Protein AF-A0A2S7XLZ7-F1 (afdb_monomer_lite)

Radius of gyration: 20.55 Å; chains: 1; bounding box: 48×41×66 Å

pLDDT: mean 76.26, std 15.25, range [35.31, 93.88]

Organism: NCBI:txid61644

Foldseek 3Di:
DDDDDDPVVDDPLQVVQVVVQVVQCVVVVNPDHDDRCVVVQVVDPQACDDDDDPPNVRNVVSVVVVVCVVPPDDPVQQPDDDPPDRDDPDDDDDDDDDPDDDPDDDDPDPPPPPDDDD

Secondary structure (DSSP, 8-state):
------TTT---HHHHHHHHHHHHHHHTTT------TTTTGGG-SS---S---TT-HHHHHHHHHHHHHHHS--HHHHS--STTS---SSPPP--PPPSS--PPPPP-----------

Structure (mmCIF, N/CA/C/O backbone):
data_AF-A0A2S7XLZ7-F1
#
_entry.id   AF-A0A2S7XLZ7-F1
#
loop_
_atom_site.group_PDB
_atom_site.id
_atom_site.type_symbol
_atom_site.label_atom_id
_atom_site.label_alt_id
_atom_site.label_comp_id
_atom_site.label_asym_id
_atom_site.label_entity_id
_atom_site.label_seq_id
_atom_site.pdbx_PDB_ins_code
_atom_site.Cartn_x
_atom_site.Cartn_y
_atom_site.Cartn_z
_atom_site.occupancy
_atom_site.B_iso_or_equiv
_atom_site.auth_seq_id
_atom_site.auth_comp_id
_atom_site.auth_asym_id
_atom_site.auth_atom_id
_atom_site.pdbx_PDB_model_num
ATOM 1 N N . MET A 1 1 ? -1.362 1.394 7.076 1.00 71.44 1 MET A N 1
ATOM 2 C CA . MET A 1 1 ? -1.251 -0.070 6.870 1.00 71.44 1 MET A CA 1
ATOM 3 C C . MET A 1 1 ? -0.845 -0.323 5.423 1.00 71.44 1 MET A C 1
ATOM 5 O O . MET A 1 1 ? -1.330 0.398 4.562 1.00 71.44 1 MET A O 1
ATOM 9 N N . VAL A 1 2 ? 0.044 -1.286 5.157 1.00 77.94 2 VAL A N 1
ATOM 10 C CA . VAL A 1 2 ? 0.459 -1.674 3.794 1.00 77.94 2 VAL A CA 1
ATOM 11 C C . VAL A 1 2 ? 0.134 -3.149 3.590 1.00 77.94 2 VAL A C 1
ATOM 13 O O . VAL A 1 2 ? 0.522 -3.972 4.415 1.00 77.94 2 VAL A O 1
ATOM 16 N N . ASN A 1 3 ? -0.554 -3.472 2.494 1.00 76.94 3 ASN A N 1
ATOM 17 C CA . ASN A 1 3 ? -1.000 -4.828 2.182 1.00 76.94 3 ASN A CA 1
ATOM 18 C C . ASN A 1 3 ? -0.284 -5.338 0.928 1.00 76.94 3 ASN A C 1
ATOM 20 O O . ASN A 1 3 ? -0.359 -4.708 -0.124 1.00 76.94 3 ASN A O 1
ATOM 24 N N . VAL A 1 4 ? 0.383 -6.489 1.037 1.00 83.06 4 VAL A N 1
ATOM 25 C CA . VAL A 1 4 ? 1.036 -7.170 -0.091 1.00 83.06 4 VAL A CA 1
ATOM 26 C C . VAL A 1 4 ? 0.279 -8.463 -0.370 1.00 83.06 4 VAL A C 1
ATOM 28 O O . VAL A 1 4 ? 0.184 -9.327 0.501 1.00 83.06 4 VAL A O 1
ATOM 31 N N . LEU A 1 5 ? -0.278 -8.586 -1.574 1.00 84.44 5 LEU A N 1
ATOM 32 C CA . LEU A 1 5 ? -1.124 -9.707 -1.980 1.00 84.44 5 LEU A CA 1
ATOM 33 C C . LEU A 1 5 ? -0.472 -10.497 -3.118 1.00 84.44 5 LEU A C 1
ATOM 35 O O . LEU A 1 5 ? 0.221 -9.940 -3.968 1.00 84.44 5 LEU A O 1
ATOM 39 N N . ASP A 1 6 ? -0.718 -11.806 -3.146 1.00 84.19 6 ASP A N 1
ATOM 40 C CA . ASP A 1 6 ? -0.328 -12.662 -4.268 1.00 84.19 6 ASP A CA 1
ATOM 41 C C . ASP A 1 6 ? -1.294 -12.436 -5.437 1.00 84.19 6 ASP A C 1
ATOM 43 O O . ASP A 1 6 ? -2.414 -12.952 -5.439 1.00 84.19 6 ASP A O 1
ATOM 47 N N . GLY A 1 7 ? -0.847 -11.678 -6.437 1.00 81.69 7 GLY A N 1
ATOM 48 C CA . GLY A 1 7 ? -1.647 -11.320 -7.606 1.00 81.69 7 GLY A CA 1
ATOM 49 C C . GLY A 1 7 ? -2.097 -12.498 -8.480 1.00 81.69 7 GLY A C 1
ATOM 50 O O . GLY A 1 7 ? -3.040 -12.368 -9.261 1.00 81.69 7 GLY A O 1
ATOM 51 N N . ALA A 1 8 ? -1.476 -13.676 -8.335 1.00 84.00 8 ALA A N 1
ATOM 52 C CA . ALA A 1 8 ? -1.932 -14.885 -9.019 1.00 84.00 8 ALA A CA 1
ATOM 53 C C . ALA A 1 8 ? -3.187 -15.489 -8.366 1.00 84.00 8 ALA A C 1
ATOM 55 O O . ALA A 1 8 ? -3.951 -16.188 -9.030 1.00 84.00 8 ALA A O 1
ATOM 56 N N . LYS A 1 9 ? -3.398 -15.235 -7.069 1.00 84.50 9 LYS A N 1
ATOM 57 C CA . LYS A 1 9 ? -4.530 -15.762 -6.291 1.00 84.50 9 LYS A CA 1
ATOM 58 C C . LYS A 1 9 ? -5.604 -14.720 -6.031 1.00 84.50 9 LYS A C 1
ATOM 60 O O . LYS A 1 9 ? -6.776 -15.064 -5.934 1.00 84.50 9 LYS A O 1
ATOM 65 N N . VAL A 1 10 ? -5.192 -13.469 -5.871 1.00 83.88 10 VAL A N 1
ATOM 66 C CA . VAL A 1 10 ? -6.052 -12.377 -5.436 1.00 83.88 10 VAL A CA 1
ATOM 67 C C . VAL A 1 10 ? -6.116 -11.325 -6.533 1.00 83.88 10 VAL A C 1
ATOM 69 O O . VAL A 1 10 ? -5.099 -10.893 -7.071 1.00 83.88 10 VAL A O 1
ATOM 72 N N . ARG A 1 11 ? -7.340 -10.918 -6.866 1.00 79.44 11 ARG A N 1
ATOM 73 C CA . ARG A 1 11 ? -7.659 -9.829 -7.798 1.00 79.44 11 ARG A CA 1
ATOM 74 C C . ARG A 1 11 ? -8.582 -8.839 -7.084 1.00 79.44 11 ARG A C 1
ATOM 76 O O . ARG A 1 11 ? -9.052 -9.141 -5.992 1.00 79.44 11 ARG A O 1
ATOM 83 N N . LYS A 1 12 ? -8.879 -7.696 -7.713 1.00 85.38 12 LYS A N 1
ATOM 84 C CA . LYS A 1 12 ? -9.702 -6.615 -7.125 1.00 85.38 12 LYS A CA 1
ATOM 85 C C . LYS A 1 12 ? -9.059 -6.001 -5.875 1.00 85.38 12 LYS A C 1
ATOM 87 O O . LYS A 1 12 ? -9.701 -5.772 -4.855 1.00 85.38 12 LYS A O 1
ATOM 92 N N . ASP A 1 13 ? -7.771 -5.722 -5.992 1.00 84.06 13 ASP A N 1
ATOM 93 C CA . ASP A 1 13 ? -6.952 -5.009 -5.014 1.00 84.06 13 ASP A CA 1
ATOM 94 C C . ASP A 1 13 ? -7.589 -3.696 -4.516 1.00 84.06 13 ASP A C 1
ATOM 96 O O . ASP A 1 13 ? -7.520 -3.413 -3.323 1.00 84.06 13 ASP A O 1
ATOM 100 N N . ILE A 1 14 ? -8.275 -2.937 -5.382 1.00 87.81 14 ILE A N 1
ATOM 101 C CA . ILE A 1 14 ? -9.040 -1.743 -4.973 1.00 87.81 14 ILE A CA 1
ATOM 102 C C . ILE A 1 14 ? -10.159 -2.104 -3.988 1.00 87.81 14 ILE A C 1
ATOM 104 O O . ILE A 1 14 ? -10.228 -1.504 -2.920 1.00 87.81 14 ILE A O 1
ATOM 108 N N . THR A 1 15 ? -11.012 -3.075 -4.329 1.00 89.56 15 THR A N 1
ATOM 109 C CA . THR A 1 15 ? -12.166 -3.475 -3.506 1.00 89.56 15 THR A CA 1
ATOM 110 C C . THR A 1 15 ? -11.720 -3.991 -2.145 1.00 89.56 15 THR A C 1
ATOM 112 O O . THR A 1 15 ? -12.216 -3.527 -1.125 1.00 89.56 15 THR A O 1
ATOM 115 N N . ILE A 1 16 ? -10.718 -4.873 -2.124 1.00 89.44 16 ILE A N 1
ATOM 116 C CA . ILE A 1 16 ? -10.182 -5.447 -0.882 1.00 89.44 16 ILE A CA 1
ATOM 117 C C . ILE A 1 16 ? -9.597 -4.351 0.014 1.00 89.44 16 ILE A C 1
ATOM 119 O O . ILE A 1 16 ? -9.835 -4.336 1.219 1.00 89.44 16 ILE A O 1
ATOM 123 N N . ALA A 1 17 ? -8.837 -3.412 -0.560 1.00 88.44 17 ALA A N 1
ATOM 124 C CA . ALA A 1 17 ? -8.277 -2.303 0.206 1.00 88.44 17 ALA A CA 1
ATOM 125 C C . ALA A 1 17 ? -9.369 -1.389 0.786 1.00 88.44 17 ALA A C 1
ATOM 127 O O . ALA A 1 17 ? -9.228 -0.931 1.919 1.00 88.44 17 ALA A O 1
ATOM 128 N N . THR A 1 18 ? -10.451 -1.152 0.040 1.00 90.50 18 THR A N 1
ATOM 129 C CA . THR A 1 18 ? -11.608 -0.386 0.521 1.00 90.50 18 THR A CA 1
ATOM 130 C C . THR A 1 18 ? -12.322 -1.108 1.662 1.00 90.50 18 THR A C 1
ATOM 132 O O . THR A 1 18 ? -12.556 -0.492 2.693 1.00 90.50 18 THR A O 1
ATOM 135 N N . GLU A 1 19 ? -12.599 -2.408 1.540 1.00 91.56 19 GLU A N 1
ATOM 136 C CA . GLU A 1 19 ? -13.247 -3.192 2.605 1.00 91.56 19 GLU A CA 1
ATOM 137 C C . GLU A 1 19 ? -12.433 -3.183 3.907 1.00 91.56 19 GLU A C 1
ATOM 139 O O . GLU A 1 19 ? -12.978 -2.937 4.983 1.00 91.56 19 GLU A O 1
ATOM 144 N N . ILE A 1 20 ? -11.111 -3.375 3.815 1.00 90.62 20 ILE A N 1
ATOM 145 C CA . ILE A 1 20 ? -10.210 -3.293 4.975 1.00 90.62 20 ILE A CA 1
ATOM 146 C C . ILE A 1 20 ? -10.222 -1.880 5.576 1.00 90.62 20 ILE A C 1
ATOM 148 O O . ILE A 1 20 ? -10.215 -1.727 6.797 1.00 90.62 20 ILE A O 1
ATOM 152 N N . GLY A 1 21 ? -10.228 -0.848 4.730 1.00 89.50 21 GLY A N 1
ATOM 153 C CA . GLY A 1 21 ? -10.249 0.550 5.150 1.00 89.50 21 GLY A CA 1
ATOM 154 C C . GLY A 1 21 ? -11.531 0.944 5.880 1.00 89.50 21 GLY A C 1
ATOM 155 O O . GLY A 1 21 ? -11.470 1.529 6.963 1.00 89.50 21 GLY A O 1
ATOM 156 N N . GLU A 1 22 ? -12.688 0.574 5.333 1.00 91.69 22 GLU A N 1
ATOM 157 C CA . GLU A 1 22 ? -13.987 0.806 5.973 1.00 91.69 22 GLU A CA 1
ATOM 158 C C . GLU A 1 22 ? -14.101 0.038 7.291 1.00 91.69 22 GLU A C 1
ATOM 160 O O . GLU A 1 22 ? -14.547 0.589 8.299 1.00 91.69 22 GLU A O 1
ATOM 165 N N . HIS A 1 23 ? -13.609 -1.203 7.331 1.00 91.62 23 HIS A N 1
ATOM 166 C CA . HIS A 1 23 ? -13.557 -1.963 8.572 1.00 91.62 23 HIS A CA 1
ATOM 167 C C . HIS A 1 23 ? -12.659 -1.288 9.622 1.00 91.62 23 HIS A C 1
ATOM 169 O O . HIS A 1 23 ? -13.061 -1.156 10.776 1.00 91.62 23 HIS A O 1
ATOM 175 N N . TRP A 1 24 ? -11.482 -0.783 9.230 1.00 89.38 24 TRP A N 1
ATOM 176 C CA . TRP A 1 24 ? -10.592 -0.025 10.117 1.00 89.38 24 TRP A CA 1
ATOM 177 C C . TRP A 1 24 ? -11.273 1.222 10.693 1.00 89.38 24 TRP A C 1
ATOM 179 O O . TRP A 1 24 ? -11.197 1.490 11.894 1.00 89.38 24 TRP A O 1
ATOM 189 N N . LYS A 1 25 ? -11.980 1.976 9.850 1.00 90.38 25 LYS A N 1
ATOM 190 C CA . LYS A 1 25 ? -12.742 3.151 10.280 1.00 90.38 25 LYS A CA 1
ATOM 191 C C . LYS A 1 25 ? -13.853 2.769 11.260 1.00 90.38 25 LYS A C 1
ATOM 193 O O . LYS A 1 25 ? -14.049 3.463 12.254 1.00 90.38 25 LYS A O 1
ATOM 198 N N . SER A 1 26 ? -14.534 1.649 11.020 1.00 91.69 26 SER A N 1
ATOM 199 C CA . SER A 1 26 ? -15.572 1.128 11.912 1.00 91.69 26 SER A CA 1
ATOM 200 C C . SER A 1 26 ? -15.019 0.761 13.294 1.00 91.69 26 SER A C 1
ATOM 202 O O . SER A 1 26 ? -15.529 1.263 14.291 1.00 91.69 26 SER A O 1
ATOM 204 N N . ILE A 1 27 ? -13.938 -0.025 13.378 1.00 92.88 27 ILE A N 1
ATOM 205 C CA . ILE A 1 27 ? -13.377 -0.454 14.677 1.00 92.88 27 ILE A CA 1
ATOM 206 C C . ILE A 1 27 ? -12.715 0.683 15.465 1.00 92.88 27 ILE A C 1
ATOM 208 O O . ILE A 1 27 ? -12.533 0.582 16.674 1.00 92.88 27 ILE A O 1
ATOM 212 N N . THR A 1 28 ? -12.345 1.769 14.787 1.00 90.94 28 THR A N 1
ATOM 213 C CA . THR A 1 28 ? -11.792 2.975 15.416 1.00 90.94 28 THR A CA 1
ATOM 214 C C . THR A 1 28 ? -12.861 4.025 15.723 1.00 90.94 28 THR A C 1
ATOM 216 O O . THR A 1 28 ? -12.515 5.165 16.028 1.00 90.94 28 THR A O 1
ATOM 219 N N . ASN A 1 29 ? -14.152 3.674 15.635 1.00 91.06 29 ASN A N 1
ATOM 220 C CA . ASN A 1 29 ? -15.281 4.589 15.839 1.00 91.06 29 ASN A CA 1
ATOM 221 C C . ASN A 1 29 ? -15.166 5.882 15.005 1.00 91.06 29 ASN A C 1
ATOM 223 O O . ASN A 1 29 ? -15.500 6.970 15.465 1.00 91.06 29 ASN A O 1
ATOM 227 N N . GLY A 1 30 ? -14.639 5.780 13.782 1.00 86.44 30 GLY A N 1
ATOM 228 C CA . GLY A 1 30 ? -14.460 6.910 12.871 1.00 86.44 30 GLY A CA 1
ATOM 229 C C . GLY A 1 30 ? -13.231 7.786 13.132 1.00 86.44 30 GLY A C 1
ATOM 230 O O . GLY A 1 30 ? -12.982 8.693 12.341 1.00 86.44 30 GLY A O 1
ATOM 231 N N . ILE A 1 31 ? -12.446 7.518 14.182 1.00 88.12 31 ILE A N 1
ATOM 232 C CA . ILE A 1 31 ? -11.206 8.257 14.487 1.00 88.12 31 ILE A CA 1
ATOM 233 C C . ILE A 1 31 ? -10.093 7.869 13.504 1.00 88.12 31 ILE A C 1
ATOM 235 O O . ILE A 1 31 ? -9.286 8.700 13.088 1.00 88.12 31 ILE A O 1
ATOM 239 N N . GLY A 1 32 ? -10.035 6.590 13.129 1.00 83.75 32 GLY A N 1
ATOM 240 C CA . GLY A 1 32 ? -9.063 6.076 12.178 1.00 83.75 32 GLY A CA 1
ATOM 241 C C . GLY A 1 32 ? -9.429 6.458 10.750 1.00 83.75 32 GLY A C 1
ATOM 242 O O . GLY A 1 32 ? -10.550 6.237 10.296 1.00 83.75 32 GLY A O 1
ATOM 243 N N . ASN A 1 33 ? -8.450 6.983 10.017 1.00 86.38 33 ASN A N 1
ATOM 244 C CA . ASN A 1 33 ? -8.580 7.257 8.591 1.00 86.38 33 ASN A CA 1
ATOM 245 C C . ASN A 1 33 ? -7.791 6.228 7.767 1.00 86.38 33 ASN A C 1
ATOM 247 O O . ASN A 1 33 ? -6.804 5.656 8.241 1.00 86.38 33 ASN A O 1
ATOM 251 N N . TYR A 1 34 ? -8.207 6.011 6.523 1.00 88.88 34 TYR A N 1
ATOM 252 C CA . TYR A 1 34 ? -7.491 5.183 5.562 1.00 88.88 34 TYR A CA 1
ATOM 253 C C . TYR A 1 34 ? -7.406 5.894 4.212 1.00 88.88 34 TYR A C 1
ATOM 255 O O . TYR A 1 34 ? -8.238 6.730 3.870 1.00 88.88 34 TYR A O 1
ATOM 263 N N . TRP A 1 35 ? -6.388 5.545 3.429 1.00 85.38 35 TRP A N 1
ATOM 264 C CA . TRP A 1 35 ? -6.233 6.047 2.071 1.00 85.38 35 TRP A CA 1
ATOM 265 C C . TRP A 1 35 ? -5.973 4.892 1.116 1.00 85.38 35 TRP A C 1
ATOM 267 O O . TRP A 1 35 ? -4.998 4.153 1.266 1.00 85.38 35 TRP A O 1
ATOM 277 N N . ASN A 1 36 ? -6.846 4.735 0.123 1.00 87.81 36 ASN A N 1
ATOM 278 C CA . ASN A 1 36 ? -6.674 3.730 -0.916 1.00 87.81 36 ASN A CA 1
ATOM 279 C C . ASN A 1 36 ? -5.783 4.287 -2.038 1.00 87.81 36 ASN A C 1
ATOM 281 O O . ASN A 1 36 ? -6.275 4.846 -3.019 1.00 87.81 36 ASN A O 1
ATOM 285 N N . CYS A 1 37 ? -4.461 4.116 -1.905 1.00 85.31 37 CYS A N 1
ATOM 286 C CA . CYS A 1 37 ? -3.494 4.541 -2.928 1.00 85.31 37 CYS A CA 1
ATOM 287 C C . CYS A 1 37 ? -3.787 3.914 -4.298 1.00 85.31 37 CYS A C 1
ATOM 289 O O . CYS A 1 37 ? -3.569 4.537 -5.332 1.00 85.31 37 CYS A O 1
ATOM 291 N N . ASN A 1 38 ? -4.297 2.681 -4.313 1.00 86.00 38 ASN A N 1
ATOM 292 C CA . ASN A 1 38 ? -4.518 1.940 -5.545 1.00 86.00 38 ASN A CA 1
ATOM 293 C C . ASN A 1 38 ? -5.739 2.444 -6.334 1.00 86.00 38 ASN A C 1
ATOM 295 O O . ASN A 1 38 ? -5.743 2.386 -7.561 1.00 86.00 38 AS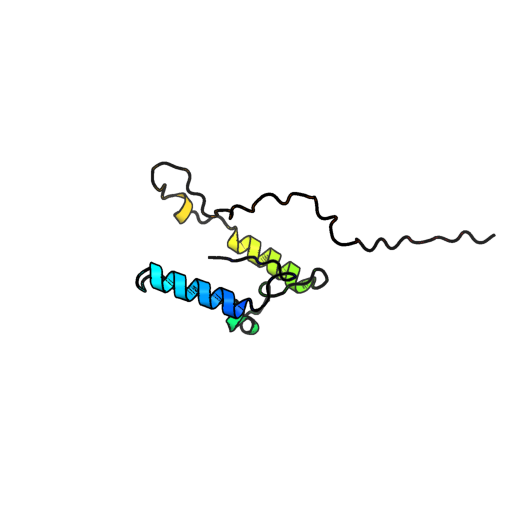N A O 1
ATOM 299 N N . ALA A 1 39 ? -6.740 3.006 -5.645 1.00 86.56 39 ALA A N 1
ATOM 300 C CA . ALA A 1 39 ? -7.890 3.653 -6.279 1.00 86.56 39 ALA A CA 1
ATOM 301 C C . ALA A 1 39 ? -7.501 4.911 -7.074 1.00 86.56 39 ALA A C 1
ATOM 303 O O . ALA A 1 39 ? -8.133 5.220 -8.078 1.00 86.56 39 ALA A O 1
ATOM 304 N N . LYS A 1 40 ? -6.448 5.621 -6.648 1.00 86.75 40 LYS A N 1
ATOM 305 C CA . LYS A 1 40 ? -5.921 6.821 -7.321 1.00 86.75 40 LYS A CA 1
ATOM 306 C C . LYS A 1 40 ? -4.536 6.594 -7.925 1.00 86.75 40 LYS A C 1
ATOM 308 O O . LYS A 1 40 ? -3.727 7.510 -7.994 1.00 86.75 40 LYS A O 1
ATOM 313 N N . LYS A 1 41 ? -4.241 5.373 -8.372 1.00 85.31 41 LYS A N 1
ATOM 314 C CA . LYS A 1 41 ? -2.917 5.013 -8.900 1.00 85.31 41 LYS A CA 1
ATOM 315 C C . LYS A 1 41 ? -2.422 5.929 -10.033 1.00 85.31 41 LYS A C 1
ATOM 317 O O . LYS A 1 41 ? -1.226 6.161 -10.145 1.00 85.31 41 LYS A O 1
ATOM 322 N N . GLU A 1 42 ? -3.336 6.495 -10.819 1.00 84.94 42 GLU A N 1
ATOM 323 C CA . GLU A 1 42 ? -3.021 7.381 -11.949 1.00 84.94 42 GLU A CA 1
ATOM 324 C C . GLU A 1 42 ? -2.428 8.731 -11.527 1.00 84.94 42 GLU A C 1
ATOM 326 O O . GLU A 1 42 ? -1.756 9.382 -12.318 1.00 84.94 42 GLU A O 1
ATOM 331 N N . THR A 1 43 ? -2.613 9.150 -10.271 1.00 87.81 43 THR A N 1
ATOM 332 C CA . THR A 1 43 ? -2.058 10.420 -9.781 1.00 87.81 43 THR A CA 1
ATOM 333 C C . THR A 1 43 ? -0.584 10.319 -9.377 1.00 87.81 43 THR A C 1
ATOM 335 O O . THR A 1 43 ? 0.025 11.326 -9.021 1.00 87.81 43 THR A O 1
ATOM 338 N N . TYR A 1 44 ? 0.001 9.116 -9.377 1.00 86.50 44 TYR A N 1
ATOM 339 C CA . TYR A 1 44 ? 1.381 8.898 -8.947 1.00 86.50 44 TYR A CA 1
ATOM 340 C C . TYR A 1 44 ? 2.347 8.961 -10.130 1.00 86.50 44 TYR A C 1
ATOM 342 O O . TYR A 1 44 ? 2.230 8.199 -11.084 1.00 86.50 44 TYR A O 1
ATOM 350 N N . LYS A 1 45 ? 3.366 9.822 -10.021 1.00 86.25 45 LYS A N 1
ATOM 351 C CA . LYS A 1 45 ? 4.423 9.974 -11.037 1.00 86.25 45 LYS A CA 1
ATOM 352 C C . LYS A 1 45 ? 5.252 8.699 -11.238 1.00 86.25 45 LYS A C 1
ATOM 354 O O . LYS A 1 45 ? 5.645 8.391 -12.356 1.00 86.25 45 LYS A O 1
ATOM 359 N N . HIS A 1 46 ? 5.522 7.977 -10.152 1.00 87.19 46 HIS A N 1
ATOM 360 C CA . HIS A 1 46 ? 6.264 6.719 -10.161 1.00 87.19 46 HIS A CA 1
ATOM 361 C C . HIS A 1 46 ? 5.381 5.627 -9.575 1.00 87.19 46 HIS A C 1
ATOM 363 O O . HIS A 1 46 ? 5.140 5.582 -8.366 1.00 87.19 46 HIS A O 1
ATOM 369 N N . LEU A 1 47 ? 4.858 4.765 -10.443 1.00 89.12 47 LEU A N 1
ATOM 370 C CA . LEU A 1 47 ? 3.923 3.733 -10.034 1.00 89.12 47 LEU A CA 1
ATOM 371 C C . LEU A 1 47 ? 4.679 2.509 -9.503 1.00 89.12 47 LEU A C 1
ATOM 373 O O . LEU A 1 47 ? 5.378 1.834 -10.252 1.00 89.12 47 LEU A O 1
ATOM 377 N N . GLY A 1 48 ? 4.537 2.240 -8.205 1.00 86.31 48 GLY A N 1
ATOM 378 C CA . GLY A 1 48 ? 5.071 1.055 -7.516 1.00 86.31 48 GLY A CA 1
ATOM 379 C C . GLY A 1 48 ? 3.990 0.260 -6.775 1.00 86.31 48 GLY A C 1
ATOM 380 O O . GLY A 1 48 ? 4.296 -0.468 -5.837 1.00 86.31 48 GLY A O 1
ATOM 381 N N . ILE A 1 49 ? 2.722 0.445 -7.150 1.00 87.06 49 ILE A N 1
ATOM 382 C CA . ILE A 1 49 ? 1.539 -0.145 -6.508 1.00 87.06 49 ILE A CA 1
ATOM 383 C C . ILE A 1 49 ? 0.641 -0.827 -7.547 1.00 87.06 49 ILE A C 1
ATOM 385 O O . ILE A 1 49 ? 0.713 -0.516 -8.736 1.00 87.06 49 ILE A O 1
ATOM 389 N N . GLY A 1 50 ? -0.219 -1.736 -7.088 1.00 87.62 50 GLY A N 1
ATOM 390 C CA . GLY A 1 50 ? -1.102 -2.536 -7.939 1.00 87.62 50 GLY A CA 1
ATOM 391 C C . GLY A 1 50 ? -0.463 -3.852 -8.390 1.00 87.62 50 GLY A C 1
ATOM 392 O O . GLY A 1 50 ? 0.450 -4.374 -7.748 1.00 87.62 50 GLY A O 1
ATOM 393 N N . MET A 1 51 ? -0.964 -4.412 -9.493 1.00 88.19 51 MET A N 1
ATOM 394 C CA . MET A 1 51 ? -0.438 -5.652 -10.068 1.00 88.19 51 MET A CA 1
ATOM 395 C C . MET A 1 51 ? 0.898 -5.398 -10.773 1.00 88.19 51 MET A C 1
ATOM 397 O O . MET A 1 51 ? 0.938 -4.694 -11.777 1.00 88.19 51 MET A O 1
ATOM 401 N N . ILE A 1 52 ? 1.975 -6.005 -10.273 1.00 89.25 52 ILE A N 1
ATOM 402 C CA . ILE A 1 52 ? 3.326 -5.864 -10.832 1.00 89.25 52 ILE A CA 1
ATOM 403 C C . ILE A 1 52 ? 3.809 -7.235 -11.298 1.00 89.25 52 ILE A C 1
ATOM 405 O O . ILE A 1 52 ? 3.970 -8.151 -10.484 1.00 89.25 52 ILE A O 1
ATOM 409 N N . ASN A 1 53 ? 4.070 -7.394 -12.598 1.00 87.88 53 ASN A N 1
ATOM 410 C CA . ASN A 1 53 ? 4.656 -8.625 -13.114 1.00 87.88 53 ASN A CA 1
ATOM 411 C C . ASN A 1 53 ? 6.179 -8.605 -12.992 1.00 87.88 53 ASN A C 1
ATOM 413 O O . ASN A 1 53 ? 6.834 -7.569 -12.928 1.00 87.88 53 ASN A O 1
ATOM 417 N N . HIS A 1 54 ? 6.776 -9.795 -13.023 1.00 84.44 54 HIS A N 1
ATOM 418 C CA . HIS A 1 54 ? 8.231 -9.943 -12.975 1.00 84.44 54 HIS A CA 1
ATOM 419 C C . HIS A 1 54 ? 8.960 -9.202 -14.111 1.00 84.44 54 HIS A C 1
ATOM 421 O O . HIS A 1 54 ? 10.066 -8.697 -13.905 1.00 84.44 54 HIS A O 1
ATOM 427 N N . ASN A 1 55 ? 8.324 -9.153 -15.284 1.00 89.12 55 ASN A N 1
ATOM 428 C CA . ASN A 1 55 ? 8.867 -8.551 -16.498 1.00 89.12 55 ASN A CA 1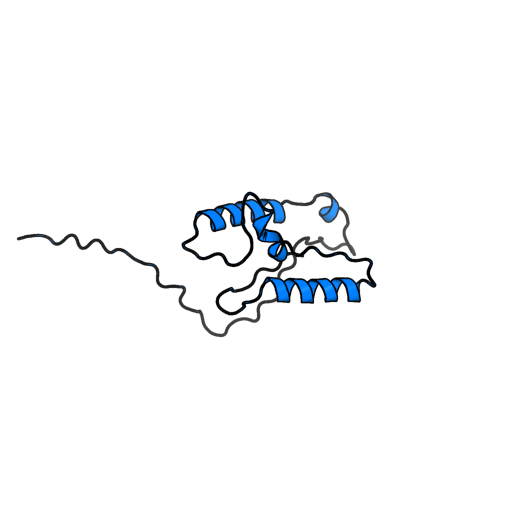
ATOM 429 C C . ASN A 1 55 ? 8.746 -7.017 -16.498 1.00 89.12 55 ASN A C 1
ATOM 431 O O . ASN A 1 55 ? 9.402 -6.368 -17.308 1.00 89.12 55 ASN A O 1
ATOM 435 N N . ASP A 1 56 ? 7.964 -6.438 -15.582 1.00 90.44 56 ASP A N 1
ATOM 436 C CA . ASP A 1 56 ? 7.743 -4.994 -15.499 1.00 90.44 56 ASP A CA 1
ATOM 437 C C . ASP A 1 56 ? 8.889 -4.349 -14.705 1.00 90.44 56 ASP A C 1
ATOM 439 O O . ASP A 1 56 ? 8.772 -4.049 -13.515 1.00 90.44 56 ASP A O 1
ATOM 443 N N . ILE A 1 57 ? 10.048 -4.196 -15.353 1.00 92.56 57 ILE A N 1
ATOM 444 C CA . ILE A 1 57 ? 11.294 -3.726 -14.719 1.00 92.56 57 ILE A CA 1
ATOM 445 C C . ILE A 1 57 ? 11.096 -2.361 -14.044 1.00 92.56 57 ILE A C 1
ATOM 447 O O . ILE A 1 57 ? 11.547 -2.162 -12.916 1.00 92.56 57 ILE A O 1
ATOM 451 N N . GLU A 1 58 ? 10.391 -1.443 -14.704 1.00 91.50 58 GLU A N 1
ATOM 452 C CA . GLU A 1 58 ? 10.134 -0.094 -14.194 1.00 91.50 58 GLU A CA 1
ATOM 453 C C . GLU A 1 58 ? 9.252 -0.104 -12.939 1.00 91.50 58 GLU A C 1
ATOM 455 O O . GLU A 1 58 ? 9.640 0.446 -11.908 1.00 91.50 58 GLU A O 1
ATOM 460 N N . LEU A 1 59 ? 8.113 -0.805 -12.977 1.00 90.12 59 LEU A N 1
ATOM 461 C CA . LEU A 1 59 ? 7.217 -0.931 -11.821 1.00 90.12 59 LEU A CA 1
ATOM 462 C C . LEU A 1 59 ? 7.919 -1.594 -10.631 1.00 90.12 59 LEU A C 1
ATOM 464 O O . LEU A 1 59 ? 7.713 -1.205 -9.483 1.00 90.12 59 LEU A O 1
ATOM 468 N N . ARG A 1 60 ? 8.793 -2.575 -10.892 1.00 93.00 60 ARG A N 1
ATOM 469 C CA . ARG A 1 60 ? 9.603 -3.221 -9.852 1.00 93.00 60 ARG A CA 1
ATOM 470 C C . ARG A 1 60 ? 10.627 -2.277 -9.238 1.00 93.00 60 ARG A C 1
ATOM 472 O O . ARG A 1 60 ? 10.824 -2.333 -8.028 1.00 93.00 60 ARG A O 1
ATOM 479 N N . LYS A 1 61 ? 11.272 -1.428 -10.041 1.00 93.88 61 LYS A N 1
ATOM 480 C CA . LYS A 1 61 ? 12.192 -0.405 -9.533 1.00 93.88 61 LYS A CA 1
ATOM 481 C C . LYS A 1 61 ? 11.446 0.581 -8.633 1.00 93.88 61 LYS A C 1
ATOM 483 O O . LYS A 1 61 ? 11.828 0.749 -7.482 1.00 93.88 61 LYS A O 1
ATOM 488 N N . ASN A 1 62 ? 10.319 1.108 -9.107 1.00 92.75 62 ASN A N 1
ATOM 489 C CA . ASN A 1 62 ? 9.475 2.016 -8.329 1.00 92.75 62 ASN A CA 1
ATOM 490 C C . ASN A 1 62 ? 8.963 1.365 -7.030 1.00 92.75 62 ASN A C 1
ATOM 492 O O . ASN A 1 62 ? 8.904 2.019 -5.992 1.00 92.75 62 ASN A O 1
ATOM 496 N N . LEU A 1 63 ? 8.618 0.071 -7.059 1.00 91.31 63 LEU A N 1
ATOM 497 C CA . LEU A 1 63 ? 8.243 -0.691 -5.864 1.00 91.31 63 LEU A CA 1
ATOM 498 C C . LEU A 1 63 ? 9.399 -0.791 -4.861 1.00 91.31 63 LEU A C 1
ATOM 500 O O . LEU A 1 63 ? 9.167 -0.669 -3.658 1.00 91.31 63 LEU A O 1
ATOM 504 N N . ILE A 1 64 ? 10.629 -1.034 -5.325 1.00 90.69 64 ILE A N 1
ATOM 505 C CA . ILE A 1 64 ? 11.815 -1.077 -4.458 1.00 90.69 64 ILE A CA 1
ATOM 506 C C . ILE A 1 64 ? 12.030 0.290 -3.804 1.00 90.69 64 ILE A C 1
ATOM 508 O O . ILE A 1 64 ? 12.175 0.353 -2.583 1.00 90.69 64 ILE A O 1
ATOM 512 N N . ASP A 1 65 ? 11.965 1.368 -4.583 1.00 90.81 65 ASP A N 1
ATOM 513 C CA . ASP A 1 65 ? 12.137 2.735 -4.084 1.00 90.81 65 ASP A CA 1
ATOM 514 C C . ASP A 1 65 ? 11.051 3.089 -3.048 1.00 90.81 65 ASP A C 1
ATOM 516 O O . ASP A 1 65 ? 11.344 3.571 -1.951 1.00 90.81 65 ASP A O 1
ATOM 520 N N . ALA A 1 66 ? 9.788 2.749 -3.327 1.00 88.81 66 ALA A N 1
ATOM 521 C CA . ALA A 1 66 ? 8.689 2.913 -2.376 1.00 88.81 66 ALA A CA 1
ATOM 522 C C . ALA A 1 66 ? 8.879 2.060 -1.108 1.00 88.81 66 ALA A C 1
ATOM 524 O O . ALA A 1 66 ? 8.587 2.510 0.001 1.00 88.81 66 ALA A O 1
ATOM 525 N N . SER A 1 67 ? 9.402 0.839 -1.245 1.00 87.56 67 SER A N 1
ATOM 526 C CA . SER A 1 67 ? 9.665 -0.054 -0.111 1.00 87.56 67 SER A CA 1
ATOM 527 C C . SER A 1 67 ? 10.744 0.508 0.811 1.00 87.56 67 SER A C 1
ATOM 529 O O . SER A 1 67 ? 10.604 0.423 2.029 1.00 87.56 67 SER A O 1
ATOM 531 N N . GLN A 1 68 ? 11.790 1.132 0.264 1.00 87.81 68 GLN A N 1
ATOM 532 C CA . GLN A 1 68 ? 12.814 1.805 1.068 1.00 87.81 68 GLN A CA 1
ATOM 533 C C . GLN A 1 68 ? 12.204 2.913 1.927 1.00 87.81 68 GLN A C 1
ATOM 535 O O . GLN A 1 68 ? 12.491 2.982 3.120 1.00 87.81 68 GLN A O 1
ATOM 540 N N . TYR A 1 69 ?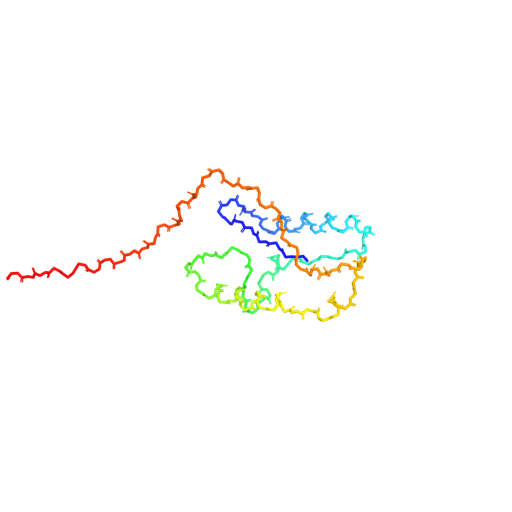 11.308 3.721 1.351 1.00 84.69 69 TYR A N 1
ATOM 541 C CA . TYR A 1 69 ? 10.584 4.742 2.105 1.00 84.69 69 TYR A CA 1
ATOM 542 C C . TYR A 1 69 ? 9.716 4.131 3.210 1.00 84.69 69 TYR A C 1
ATOM 544 O O . TYR A 1 69 ? 9.795 4.564 4.356 1.00 84.69 69 TYR A O 1
ATOM 552 N N . LEU A 1 70 ? 8.939 3.090 2.893 1.00 81.62 70 LEU A N 1
ATOM 553 C CA . LEU A 1 70 ? 8.084 2.416 3.871 1.00 81.62 70 LEU A CA 1
ATOM 554 C C . LEU A 1 70 ? 8.892 1.813 5.021 1.00 81.62 70 LEU A C 1
ATOM 556 O O . LEU A 1 70 ? 8.485 1.913 6.167 1.00 81.62 70 LEU A O 1
ATOM 560 N N . THR A 1 71 ? 10.038 1.202 4.731 1.00 81.25 71 THR A N 1
ATOM 561 C CA . THR A 1 71 ? 10.895 0.574 5.751 1.00 81.25 71 THR A CA 1
ATOM 562 C C . THR A 1 71 ? 11.792 1.555 6.500 1.00 81.25 71 THR A C 1
ATOM 564 O O . THR A 1 71 ? 12.504 1.138 7.418 1.00 81.25 71 THR A O 1
ATOM 567 N N . LYS A 1 72 ? 11.779 2.843 6.134 1.00 83.31 72 LYS A N 1
ATOM 568 C CA . LYS A 1 72 ? 12.574 3.860 6.814 1.00 83.31 72 LYS A CA 1
ATOM 569 C C . LYS A 1 72 ? 12.172 3.904 8.286 1.00 83.31 72 LYS A C 1
ATOM 571 O O . LYS A 1 72 ? 10.992 3.972 8.620 1.00 83.31 72 LYS A O 1
ATOM 576 N N . VAL A 1 73 ? 13.171 3.837 9.163 1.00 71.31 73 VAL A N 1
ATOM 577 C CA . VAL A 1 73 ? 12.946 3.856 10.608 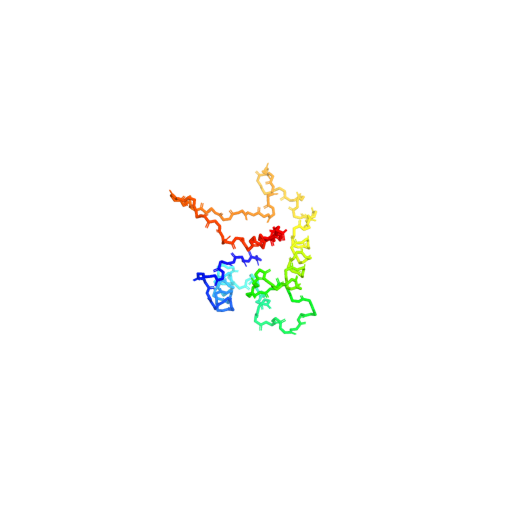1.00 71.31 73 VAL A CA 1
ATOM 578 C C . VAL A 1 73 ? 12.296 5.181 10.986 1.00 71.31 73 VAL A C 1
ATOM 580 O O . VAL A 1 73 ? 12.860 6.250 10.750 1.00 71.31 73 VAL A O 1
ATOM 583 N N . ASP A 1 74 ? 11.115 5.098 11.585 1.00 69.75 74 ASP A N 1
ATOM 584 C CA . ASP A 1 74 ? 10.481 6.233 12.235 1.00 69.75 74 ASP A CA 1
ATOM 585 C C . ASP A 1 74 ? 10.984 6.305 13.682 1.00 69.75 74 ASP A C 1
ATOM 587 O O . ASP A 1 74 ? 10.638 5.482 14.539 1.00 69.75 74 ASP A O 1
ATOM 591 N N . TYR A 1 75 ? 11.853 7.283 13.938 1.00 65.62 75 TYR A N 1
ATOM 592 C CA . TYR A 1 75 ? 12.471 7.488 15.244 1.00 65.62 75 TYR A CA 1
ATOM 593 C C . TYR A 1 75 ? 11.439 7.807 16.336 1.00 65.62 75 TYR A C 1
ATOM 595 O O . TYR A 1 75 ? 11.612 7.358 17.467 1.00 65.62 75 TYR A O 1
ATOM 603 N N . TYR A 1 76 ? 10.333 8.492 16.021 1.00 65.00 76 TYR A N 1
ATOM 604 C CA . TYR A 1 76 ? 9.300 8.819 17.010 1.00 65.00 76 TYR A CA 1
ATOM 605 C C . TYR A 1 76 ? 8.529 7.575 17.461 1.00 65.00 76 TYR A C 1
ATOM 607 O O . TYR A 1 76 ? 8.241 7.417 18.649 1.00 65.00 76 TYR A O 1
ATOM 615 N N . LEU A 1 77 ? 8.245 6.654 16.538 1.00 62.88 77 LEU A N 1
ATOM 616 C CA . LEU A 1 77 ? 7.572 5.389 16.851 1.00 62.88 77 LEU A CA 1
ATOM 617 C C 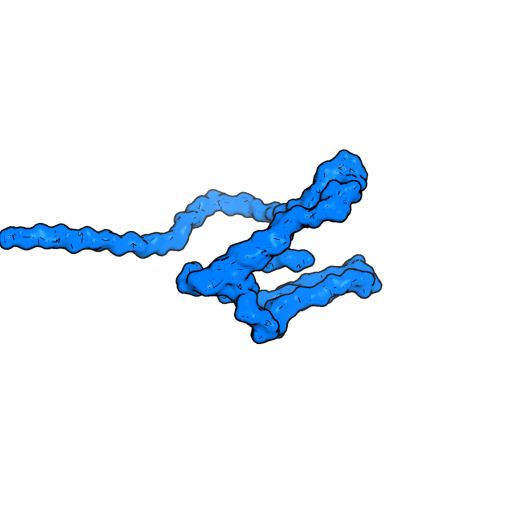. LEU A 1 77 ? 8.474 4.411 17.623 1.00 62.88 77 LEU A C 1
ATOM 619 O O . LEU A 1 77 ? 7.979 3.615 18.426 1.00 62.88 77 LEU A O 1
ATOM 623 N N . SER A 1 78 ? 9.794 4.494 17.429 1.00 60.06 78 SER A N 1
ATOM 624 C CA . SER A 1 78 ? 10.775 3.690 18.169 1.00 60.06 78 SER A CA 1
ATOM 625 C C . SER A 1 78 ? 10.991 4.153 19.618 1.00 60.06 78 SER A C 1
ATOM 627 O O . SER A 1 78 ? 11.467 3.360 20.429 1.00 60.06 78 SER A O 1
ATOM 629 N N . LEU A 1 79 ? 10.670 5.411 19.947 1.00 61.66 79 LEU A N 1
ATOM 630 C CA . LEU A 1 79 ? 10.927 6.019 21.262 1.00 61.66 79 LEU A CA 1
ATOM 631 C C . LEU A 1 79 ? 9.800 5.827 22.287 1.00 61.66 79 LEU A C 1
ATOM 633 O O . LEU A 1 79 ? 10.013 6.109 23.462 1.00 61.66 79 LEU A O 1
ATOM 637 N N . LYS A 1 80 ? 8.612 5.361 21.881 1.00 59.81 80 LYS A N 1
ATOM 638 C CA . LYS A 1 80 ? 7.472 5.130 22.788 1.00 59.81 80 LYS A CA 1
ATOM 639 C C . LYS A 1 80 ? 7.319 3.649 23.141 1.00 59.81 80 LYS A C 1
ATOM 641 O O . LYS A 1 80 ? 6.421 3.035 22.583 1.00 59.81 80 LYS A O 1
ATOM 646 N N . PRO A 1 81 ? 8.127 3.037 24.021 1.00 57.81 81 PRO A N 1
ATOM 647 C CA . PRO A 1 81 ? 7.903 1.647 24.409 1.00 57.81 81 PRO A CA 1
ATOM 648 C C . PRO A 1 81 ? 6.475 1.481 24.945 1.00 57.81 81 PRO A C 1
ATOM 650 O O . PRO A 1 81 ? 6.105 2.097 25.942 1.00 57.81 81 PRO A O 1
ATOM 653 N N . ILE A 1 82 ? 5.670 0.669 24.262 1.00 61.16 82 ILE A N 1
ATOM 654 C CA . ILE A 1 82 ? 4.377 0.220 24.771 1.00 61.16 82 ILE A CA 1
ATOM 655 C C . ILE A 1 82 ? 4.708 -0.985 25.659 1.00 61.16 82 ILE A C 1
ATOM 657 O O . ILE A 1 82 ? 5.266 -1.981 25.195 1.00 61.16 82 ILE A O 1
ATOM 661 N N . ASP A 1 83 ? 4.462 -0.848 26.960 1.00 64.94 83 ASP A N 1
ATOM 662 C CA . ASP A 1 83 ? 4.612 -1.906 27.969 1.00 64.94 83 ASP A CA 1
ATOM 663 C C . ASP A 1 83 ? 6.033 -2.478 28.152 1.00 64.94 83 ASP A C 1
ATOM 665 O O . ASP A 1 83 ? 6.215 -3.669 28.410 1.00 64.94 83 ASP A O 1
ATOM 669 N N . GLY A 1 84 ? 7.074 -1.648 28.005 1.00 59.88 84 GLY A N 1
ATOM 670 C CA . GLY A 1 84 ? 8.465 -2.043 28.294 1.00 59.88 84 GLY A CA 1
ATOM 671 C C . GLY A 1 84 ? 9.068 -3.067 27.319 1.00 59.88 84 GLY A C 1
ATOM 672 O O . GLY A 1 84 ? 10.184 -3.545 27.526 1.00 59.88 84 GLY A O 1
ATOM 673 N N . LYS A 1 85 ? 8.362 -3.398 26.233 1.00 60.94 85 LYS A N 1
ATOM 674 C CA . LYS A 1 85 ? 8.850 -4.267 25.155 1.00 60.94 85 LYS A CA 1
ATOM 675 C C . LYS A 1 85 ? 9.406 -3.421 24.009 1.00 60.94 85 LYS A C 1
ATOM 677 O O . LYS A 1 85 ? 8.983 -2.292 23.780 1.00 60.94 85 LYS A O 1
ATOM 682 N N . ARG A 1 86 ? 10.361 -3.976 23.249 1.00 57.50 86 ARG A N 1
ATOM 683 C CA . ARG A 1 86 ? 10.815 -3.353 21.993 1.00 57.50 86 ARG A CA 1
ATOM 684 C C . ARG A 1 86 ? 9.620 -3.215 21.050 1.00 57.50 86 ARG A C 1
ATOM 686 O O . ARG A 1 86 ? 9.120 -4.222 20.548 1.00 57.50 86 ARG A O 1
ATOM 693 N N . ASN A 1 87 ? 9.218 -1.982 20.766 1.00 61.56 87 ASN A N 1
ATOM 694 C CA . ASN A 1 87 ? 8.228 -1.696 19.739 1.00 61.56 87 ASN A CA 1
ATOM 695 C C . ASN A 1 87 ? 8.747 -2.137 18.372 1.00 61.56 87 ASN A C 1
ATOM 697 O O . ASN A 1 87 ? 9.732 -1.605 17.862 1.00 61.56 87 ASN A O 1
ATOM 701 N N . ARG A 1 88 ? 8.064 -3.096 17.749 1.00 60.84 88 ARG A N 1
ATOM 702 C CA . ARG A 1 88 ? 8.232 -3.363 16.320 1.00 60.84 88 ARG A CA 1
ATOM 703 C C . ARG A 1 88 ? 7.210 -2.532 15.556 1.00 60.84 88 ARG A C 1
ATOM 705 O O . ARG A 1 88 ? 6.015 -2.737 15.717 1.00 60.84 88 ARG A O 1
ATOM 712 N N . ILE A 1 89 ? 7.698 -1.630 14.707 1.00 63.12 89 ILE A N 1
ATOM 713 C CA . ILE A 1 89 ? 6.869 -0.780 13.834 1.00 63.12 89 ILE A CA 1
ATOM 714 C C . ILE A 1 89 ? 6.219 -1.624 12.720 1.00 63.12 89 ILE A C 1
ATOM 716 O O . ILE A 1 89 ? 5.097 -1.360 12.298 1.00 63.12 89 ILE A O 1
ATOM 720 N N . PHE A 1 90 ? 6.897 -2.696 12.297 1.00 64.12 90 PHE A N 1
ATOM 721 C CA . PHE A 1 90 ? 6.382 -3.680 11.347 1.00 64.12 90 PHE A CA 1
ATOM 722 C C . PHE A 1 90 ? 6.159 -5.033 12.027 1.00 64.12 90 PHE A C 1
ATOM 724 O O . PHE A 1 90 ? 7.108 -5.697 12.454 1.00 64.12 90 PHE A O 1
ATOM 731 N N . GLY A 1 91 ? 4.898 -5.459 12.092 1.00 64.56 91 GLY A N 1
ATOM 732 C CA . GLY A 1 91 ? 4.515 -6.842 12.372 1.00 64.56 91 GLY A CA 1
ATOM 733 C C . GLY A 1 91 ? 4.464 -7.657 11.079 1.00 64.56 91 GLY A C 1
ATOM 734 O O . GLY A 1 91 ? 4.094 -7.139 10.027 1.00 64.56 91 GLY A O 1
ATOM 735 N N . ARG A 1 92 ? 4.839 -8.938 11.136 1.00 60.91 92 ARG A N 1
ATOM 736 C CA . ARG A 1 92 ? 4.596 -9.882 10.034 1.00 60.91 92 ARG A CA 1
ATOM 737 C C . ARG A 1 92 ? 3.288 -10.613 10.318 1.00 60.91 92 ARG A C 1
ATOM 739 O O . ARG A 1 92 ? 3.089 -11.053 11.444 1.00 60.91 92 ARG A O 1
ATOM 746 N N . GLY A 1 93 ? 2.430 -10.766 9.312 1.00 59.72 93 GLY A N 1
ATOM 747 C CA . GLY A 1 93 ? 1.321 -11.716 9.402 1.00 59.72 93 GLY A CA 1
ATOM 748 C C . GLY A 1 93 ? 1.863 -13.143 9.504 1.00 59.72 93 GLY A C 1
ATOM 749 O O . GLY A 1 93 ? 2.845 -13.480 8.836 1.00 59.72 93 GLY A O 1
ATOM 750 N N . GLU A 1 94 ? 1.254 -13.982 10.340 1.00 63.91 94 GLU A N 1
ATOM 751 C CA . GLU A 1 94 ? 1.628 -15.393 10.439 1.00 63.91 94 GLU A CA 1
ATOM 752 C C . GLU A 1 94 ? 1.163 -16.146 9.188 1.00 63.91 94 GLU A C 1
ATOM 754 O O . GLU A 1 94 ? -0.023 -16.396 8.972 1.00 63.91 94 GLU A O 1
ATOM 759 N N . ILE A 1 95 ? 2.116 -16.507 8.328 1.00 62.84 95 ILE A N 1
ATOM 760 C CA . ILE A 1 95 ? 1.847 -17.367 7.178 1.00 62.84 95 ILE A CA 1
ATOM 761 C C . ILE A 1 95 ? 1.862 -18.812 7.682 1.00 62.84 95 ILE A C 1
ATOM 763 O O . ILE A 1 95 ? 2.915 -19.322 8.064 1.00 62.84 95 ILE A O 1
ATOM 767 N N . LYS A 1 96 ? 0.705 -19.488 7.662 1.00 69.56 96 LYS A N 1
ATOM 768 C CA . LYS A 1 96 ? 0.621 -20.929 7.960 1.00 69.56 96 LYS A CA 1
ATOM 769 C C . LYS A 1 96 ? 1.605 -21.695 7.065 1.00 69.56 96 LYS A C 1
ATOM 771 O O . LYS A 1 96 ? 1.616 -21.490 5.848 1.00 69.56 96 LYS A O 1
ATOM 776 N N . GLN A 1 97 ? 2.429 -22.563 7.657 1.00 61.31 97 GLN A N 1
ATOM 777 C CA . GLN A 1 97 ? 3.432 -23.333 6.914 1.00 61.31 97 GLN A CA 1
ATOM 778 C C . GLN A 1 97 ? 2.756 -24.178 5.823 1.00 61.31 97 GLN A C 1
ATOM 780 O O . GLN A 1 97 ? 1.865 -24.982 6.095 1.00 61.31 97 GLN A O 1
ATOM 785 N N . GLN A 1 98 ? 3.161 -23.976 4.566 1.00 62.12 98 GLN A N 1
ATOM 786 C CA . GLN A 1 98 ? 2.695 -24.796 3.447 1.00 62.12 98 GLN A CA 1
ATOM 787 C C . GLN A 1 98 ? 3.417 -26.146 3.476 1.00 62.12 98 GLN A C 1
ATOM 789 O O . GLN A 1 98 ? 4.641 -26.193 3.521 1.00 62.12 98 GLN A O 1
ATOM 794 N N . GLN A 1 99 ? 2.661 -27.242 3.386 1.00 67.31 99 GLN A N 1
ATOM 795 C CA . GLN A 1 99 ? 3.163 -28.612 3.560 1.00 67.31 99 GLN A CA 1
ATOM 796 C C . GLN A 1 99 ? 4.129 -29.105 2.457 1.00 67.31 99 GLN A C 1
ATOM 798 O O . GLN A 1 99 ? 4.652 -30.210 2.568 1.00 67.31 99 GLN A O 1
ATOM 803 N N . LYS A 1 100 ? 4.380 -28.339 1.380 1.00 65.81 100 LYS A N 1
ATOM 804 C CA . LYS A 1 100 ? 5.301 -28.726 0.291 1.00 65.81 100 LYS A CA 1
ATOM 805 C C . LYS A 1 100 ? 6.012 -27.504 -0.309 1.00 65.81 100 LYS A C 1
ATOM 807 O O . LYS A 1 100 ? 5.347 -26.492 -0.550 1.00 65.81 100 LYS A O 1
ATOM 812 N N . PRO A 1 101 ? 7.319 -27.582 -0.628 1.00 62.00 101 PRO A N 1
ATOM 813 C CA . PRO A 1 101 ? 8.012 -26.501 -1.313 1.00 62.00 101 PRO A CA 1
ATOM 814 C C . PRO A 1 101 ? 7.473 -26.386 -2.742 1.00 62.00 101 PRO A C 1
ATOM 816 O O . PRO A 1 101 ? 7.628 -27.291 -3.565 1.00 62.00 101 PRO A O 1
ATOM 819 N N . LYS A 1 102 ? 6.829 -25.261 -3.063 1.00 62.56 102 LYS A N 1
ATOM 820 C CA . LYS A 1 102 ? 6.511 -24.941 -4.456 1.00 62.56 102 LYS A CA 1
ATOM 821 C C . LYS A 1 102 ? 7.827 -24.697 -5.189 1.00 62.56 102 LYS A C 1
ATOM 823 O O . LYS A 1 102 ? 8.529 -23.736 -4.885 1.00 62.56 102 LYS A O 1
ATOM 828 N N . ARG A 1 103 ? 8.160 -25.561 -6.157 1.00 62.19 103 ARG A N 1
ATOM 829 C CA . ARG A 1 103 ? 9.211 -25.272 -7.144 1.00 62.19 103 ARG A CA 1
ATOM 830 C C . ARG A 1 103 ? 8.878 -23.911 -7.754 1.00 62.19 103 ARG A C 1
ATOM 832 O O . ARG A 1 103 ? 7.786 -23.731 -8.289 1.00 62.19 103 ARG A O 1
ATOM 839 N N . GLY A 1 104 ? 9.779 -22.947 -7.575 1.00 69.56 104 GLY A N 1
ATOM 840 C CA . GLY A 1 104 ? 9.596 -21.589 -8.076 1.00 69.56 104 GLY A CA 1
ATOM 841 C C . GLY A 1 104 ? 9.336 -21.562 -9.585 1.00 69.56 104 GLY A C 1
ATOM 842 O O . GLY A 1 104 ? 9.518 -22.557 -10.290 1.00 69.56 104 GLY A O 1
ATOM 843 N N . ARG A 1 105 ? 8.910 -20.401 -10.087 1.00 64.50 105 ARG A N 1
ATOM 844 C CA . ARG A 1 105 ? 8.682 -20.156 -11.519 1.00 64.50 105 ARG A CA 1
ATOM 845 C C . ARG A 1 105 ? 9.882 -20.637 -12.350 1.00 64.50 105 ARG A C 1
ATOM 847 O O . ARG A 1 105 ? 11.028 -20.390 -11.971 1.00 64.50 105 ARG A O 1
ATOM 854 N N . LYS A 1 106 ? 9.624 -21.308 -13.483 1.00 71.44 106 LYS A N 1
ATOM 855 C CA . LYS A 1 106 ? 10.681 -21.746 -14.410 1.00 71.44 106 LYS A CA 1
ATOM 856 C C . LYS A 1 106 ? 11.535 -20.534 -14.800 1.00 71.44 106 LYS A C 1
ATOM 858 O O . LYS A 1 106 ? 11.005 -19.543 -15.298 1.00 71.44 106 LYS A O 1
ATOM 863 N N . ARG A 1 107 ? 12.838 -20.605 -14.524 1.00 71.56 107 ARG A N 1
ATOM 864 C CA . ARG A 1 107 ? 13.819 -19.629 -15.008 1.00 71.56 107 ARG A CA 1
ATOM 865 C C . ARG A 1 107 ? 14.038 -19.924 -16.490 1.00 71.56 107 ARG A C 1
ATOM 867 O O . ARG A 1 107 ? 14.313 -21.073 -16.823 1.00 71.56 107 ARG A O 1
ATOM 874 N N . ASN A 1 108 ? 13.903 -18.929 -17.364 1.00 60.22 108 ASN A N 1
ATOM 875 C CA . ASN A 1 108 ? 14.341 -19.084 -18.749 1.00 60.22 108 ASN A CA 1
ATOM 876 C C . ASN A 1 108 ? 15.871 -19.144 -18.737 1.00 60.22 108 ASN A C 1
ATOM 878 O O . ASN A 1 108 ? 16.536 -18.120 -18.622 1.00 60.22 108 ASN A O 1
ATOM 882 N N . THR A 1 109 ? 16.428 -20.349 -18.787 1.00 51.12 109 THR A N 1
ATOM 883 C CA . THR A 1 109 ? 17.841 -20.558 -19.090 1.00 51.12 109 THR A CA 1
ATOM 884 C C . THR A 1 109 ? 17.967 -20.599 -20.602 1.00 51.12 109 THR A C 1
ATOM 886 O O . THR A 1 109 ? 17.681 -21.627 -21.217 1.00 51.12 109 THR A O 1
ATOM 889 N N . THR A 1 110 ? 18.358 -19.488 -21.219 1.00 49.03 110 THR A N 1
ATOM 890 C CA . THR A 1 110 ? 18.859 -19.515 -22.593 1.00 49.03 110 THR A CA 1
ATOM 891 C C . THR A 1 110 ? 20.183 -20.279 -22.557 1.00 49.03 110 THR A C 1
ATOM 893 O O . THR A 1 110 ? 21.232 -19.716 -22.267 1.00 49.03 110 THR A O 1
ATOM 896 N N . SER A 1 111 ? 20.124 -21.598 -22.735 1.00 49.00 111 SER A N 1
ATOM 897 C CA . SER A 1 111 ? 21.298 -22.407 -23.046 1.00 49.00 111 SER A CA 1
ATOM 898 C C . SER A 1 111 ? 21.674 -22.062 -24.482 1.00 49.00 111 SER A C 1
ATOM 900 O O . SER A 1 111 ? 21.012 -22.486 -25.427 1.00 49.00 111 SER A O 1
ATOM 902 N N . SER A 1 112 ? 22.695 -21.226 -24.638 1.00 43.03 112 SER A N 1
ATOM 903 C CA . SER A 1 112 ? 23.432 -21.086 -25.885 1.00 43.03 112 SER A CA 1
ATOM 904 C C . SER A 1 112 ? 24.028 -22.450 -26.234 1.00 43.03 112 SER A C 1
ATOM 906 O O . SER A 1 112 ? 25.069 -22.842 -25.708 1.00 43.03 112 SER A O 1
ATOM 908 N N . LYS A 1 113 ? 23.345 -23.203 -27.101 1.00 39.53 113 LYS A N 1
ATOM 909 C CA . LYS A 1 113 ? 23.989 -24.269 -27.865 1.00 39.53 113 LYS A CA 1
ATOM 910 C C . LYS A 1 1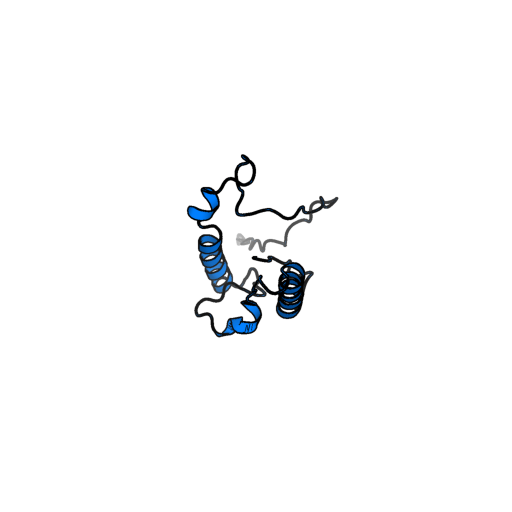13 ? 24.975 -23.590 -28.808 1.00 39.53 113 LYS A C 1
ATOM 912 O O . LYS A 1 113 ? 24.574 -22.971 -29.787 1.00 39.53 113 LYS A O 1
ATOM 917 N N . VAL A 1 114 ? 26.255 -23.638 -28.457 1.00 42.47 114 VAL A N 1
ATOM 918 C CA . VAL A 1 114 ? 27.326 -23.470 -29.436 1.00 42.47 114 VAL A CA 1
ATOM 919 C C . VAL A 1 114 ? 27.412 -24.815 -30.143 1.00 42.47 114 VAL A C 1
ATOM 921 O O . VAL A 1 114 ? 27.985 -25.762 -29.609 1.00 42.47 114 VAL A O 1
ATOM 924 N N . ASP A 1 115 ? 26.745 -24.927 -31.287 1.00 37.34 115 ASP A N 1
ATOM 925 C CA . ASP A 1 115 ? 26.903 -26.077 -32.168 1.00 37.34 115 ASP A CA 1
ATOM 926 C C . ASP A 1 115 ? 28.309 -26.003 -32.784 1.00 37.34 115 ASP A C 1
ATOM 928 O O . ASP A 1 115 ? 28.626 -25.099 -33.558 1.00 37.34 115 ASP A O 1
ATOM 932 N N . SER A 1 116 ? 29.182 -26.935 -32.395 1.00 35.31 116 SER A N 1
ATOM 933 C CA . SER A 1 116 ? 30.450 -27.185 -33.080 1.00 35.31 116 SER A CA 1
ATOM 934 C C . SER A 1 116 ? 30.154 -27.741 -34.474 1.00 35.31 116 SER A C 1
ATOM 936 O O . SER A 1 116 ? 29.689 -28.872 -34.615 1.00 35.31 116 SER A O 1
ATOM 938 N N . VAL A 1 117 ? 30.410 -26.931 -35.500 1.00 45.81 117 VAL A N 1
ATOM 939 C CA . VAL A 1 117 ? 30.431 -27.362 -36.902 1.00 45.81 117 VAL A CA 1
ATOM 940 C C . VAL A 1 117 ? 31.688 -28.210 -37.125 1.00 45.81 117 VAL A C 1
ATOM 942 O O . VAL A 1 117 ? 32.771 -27.839 -36.671 1.00 45.81 117 VAL A O 1
ATOM 945 N N . LYS A 1 118 ? 31.492 -29.374 -37.751 1.00 36.91 118 LYS A N 1
ATOM 946 C CA . LYS A 1 118 ? 32.545 -30.268 -38.253 1.00 36.91 118 LYS A CA 1
ATOM 947 C C . LYS A 1 118 ? 33.318 -29.634 -39.400 1.00 36.91 118 LYS A C 1
ATOM 949 O O . LYS A 1 118 ? 32.668 -28.934 -40.205 1.00 36.91 118 LYS A O 1
#

Sequence (118 aa):
MVNVLDGAKVRKDITIATEIGEHWKSITNGIGNYWNCNAKKETYKHLGIGMINHNDIELRKNLIDASQYLTKVDYYLSLKPIDGKRNRIFGRGEIKQQQKPKRGRKRNTTSSKVDSVK